Protein AF-A0A662F3U8-F1 (afdb_monomer_lite)

Structure (mmCIF, N/CA/C/O backbone):
data_AF-A0A662F3U8-F1
#
_entry.id   AF-A0A662F3U8-F1
#
loop_
_atom_site.group_PDB
_atom_site.id
_atom_site.type_symbol
_atom_site.label_atom_id
_atom_site.label_alt_id
_atom_site.label_comp_id
_atom_site.label_asym_id
_atom_site.label_entity_id
_atom_site.label_seq_id
_atom_site.pdbx_PDB_ins_code
_atom_site.Cartn_x
_atom_site.Cartn_y
_atom_site.Cartn_z
_atom_site.occupancy
_atom_site.B_iso_or_equiv
_atom_site.auth_seq_id
_atom_site.auth_comp_id
_atom_site.auth_asym_id
_atom_site.auth_atom_id
_atom_site.pdbx_PDB_model_num
ATOM 1 N N . MET A 1 1 ? -9.511 -1.848 -0.753 1.00 86.25 1 MET A N 1
ATOM 2 C CA . MET A 1 1 ? -9.177 -2.687 0.419 1.00 86.25 1 MET A CA 1
ATOM 3 C C . MET A 1 1 ? -9.463 -1.861 1.656 1.00 86.25 1 MET A C 1
ATOM 5 O O . MET A 1 1 ? -9.135 -0.684 1.631 1.00 86.25 1 MET A O 1
ATOM 9 N N . TYR A 1 2 ? -10.061 -2.448 2.689 1.00 94.00 2 TYR A N 1
ATOM 10 C CA . TYR A 1 2 ? -10.253 -1.800 3.987 1.00 94.00 2 TYR A CA 1
ATOM 11 C C . TYR A 1 2 ? -9.520 -2.627 5.034 1.00 94.00 2 TYR A C 1
ATOM 13 O O . TYR A 1 2 ? -9.635 -3.848 5.010 1.00 94.00 2 TYR A O 1
ATOM 21 N N . VAL A 1 3 ? -8.765 -1.965 5.906 1.00 96.25 3 VAL A N 1
ATOM 22 C CA . VAL A 1 3 ? -8.044 -2.595 7.017 1.00 96.25 3 VAL A CA 1
ATOM 23 C C . VAL A 1 3 ? -8.584 -1.988 8.297 1.00 96.25 3 VAL A C 1
ATOM 25 O O . VAL A 1 3 ? -8.624 -0.764 8.434 1.00 96.25 3 VAL A O 1
ATOM 28 N N . LYS A 1 4 ? -9.066 -2.828 9.209 1.00 96.75 4 LYS A N 1
ATOM 29 C CA . LYS A 1 4 ? -9.603 -2.376 10.491 1.00 96.75 4 LYS A CA 1
ATOM 30 C C . LYS A 1 4 ? -8.467 -2.038 11.450 1.00 96.75 4 LYS A C 1
ATOM 32 O O . LYS A 1 4 ? -7.357 -2.557 11.357 1.00 96.75 4 LYS A O 1
ATOM 37 N N . LYS A 1 5 ? -8.768 -1.188 12.433 1.00 95.62 5 LYS A N 1
ATOM 38 C CA . LYS A 1 5 ? -7.845 -0.916 13.537 1.00 95.62 5 LYS A CA 1
ATOM 3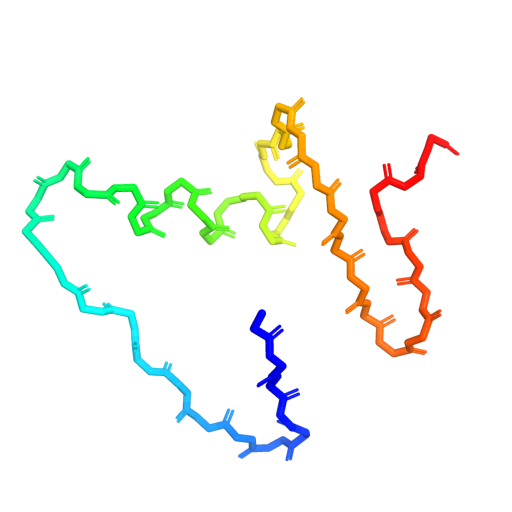9 C C . LYS A 1 5 ? -7.436 -2.235 14.204 1.00 95.62 5 LYS A C 1
ATOM 41 O O . LYS A 1 5 ? -8.295 -3.063 14.504 1.00 95.62 5 LYS A O 1
ATOM 46 N N . SER A 1 6 ? -6.132 -2.399 14.423 1.00 97.06 6 SER A N 1
ATOM 47 C CA . SER A 1 6 ? -5.508 -3.606 14.989 1.00 97.06 6 SER A CA 1
ATOM 48 C C . SER A 1 6 ? -5.579 -4.869 14.116 1.00 97.06 6 SER A C 1
ATOM 50 O O . SER A 1 6 ? -5.226 -5.948 14.589 1.00 97.06 6 SER A O 1
ATOM 52 N N . GLU A 1 7 ? -6.002 -4.768 12.855 1.00 97.94 7 GLU A N 1
ATOM 53 C CA . GLU A 1 7 ? -5.958 -5.888 11.915 1.00 97.94 7 GLU A CA 1
ATOM 54 C C . GLU A 1 7 ? -4.544 -6.069 11.351 1.00 97.94 7 GLU A C 1
ATOM 56 O O . GLU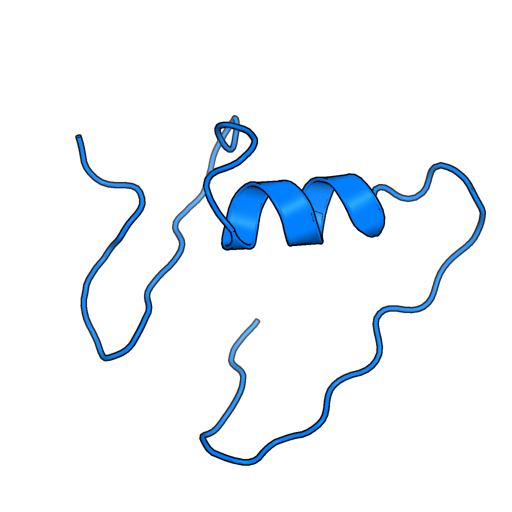 A 1 7 ? -3.893 -5.111 10.931 1.00 97.94 7 GLU A O 1
ATOM 61 N N . VAL A 1 8 ? -4.074 -7.317 11.319 1.00 96.75 8 VAL A N 1
ATOM 62 C CA . VAL A 1 8 ? -2.797 -7.679 10.699 1.00 96.75 8 VAL A CA 1
ATOM 63 C C . VAL A 1 8 ? -3.081 -8.294 9.337 1.00 96.75 8 VAL A C 1
ATOM 65 O O . VAL A 1 8 ? -3.708 -9.347 9.241 1.00 96.75 8 VAL A O 1
ATOM 68 N N . VAL A 1 9 ? -2.595 -7.644 8.281 1.00 96.12 9 VAL A N 1
ATOM 69 C CA . VAL A 1 9 ? -2.788 -8.078 6.893 1.00 96.12 9 VAL A CA 1
ATOM 70 C C . VAL A 1 9 ? -1.446 -8.455 6.278 1.00 96.12 9 VAL A C 1
ATOM 72 O O . VAL A 1 9 ? -0.445 -7.766 6.467 1.00 96.12 9 VAL A O 1
ATOM 75 N N . CYS A 1 10 ? -1.430 -9.542 5.507 1.00 96.25 10 CYS A N 1
ATOM 76 C CA . CYS A 1 10 ? -0.270 -9.956 4.726 1.00 96.25 10 CYS A CA 1
ATOM 77 C C . CYS A 1 10 ? -0.508 -9.703 3.229 1.00 96.25 10 CYS A C 1
ATOM 79 O O . CYS A 1 10 ? -1.556 -10.055 2.690 1.00 96.25 10 CYS A O 1
ATOM 81 N N . LEU A 1 11 ? 0.483 -9.122 2.549 1.00 95.75 11 LEU A N 1
ATOM 82 C CA . LEU A 1 11 ? 0.503 -8.953 1.094 1.00 95.75 11 LEU A CA 1
ATOM 83 C C . LEU A 1 11 ? 1.318 -10.083 0.458 1.00 95.75 11 LEU A C 1
ATOM 85 O O . LEU A 1 11 ? 2.540 -10.130 0.598 1.00 95.75 11 LEU A O 1
ATOM 89 N N . LEU A 1 12 ? 0.646 -10.972 -0.273 1.00 96.25 12 LEU A N 1
ATOM 90 C CA . LEU A 1 12 ? 1.248 -12.141 -0.921 1.00 96.25 12 LEU A CA 1
ATOM 91 C C . LEU A 1 12 ? 1.284 -11.980 -2.447 1.00 96.25 12 LEU A C 1
ATOM 93 O O . LEU A 1 12 ? 0.430 -11.325 -3.038 1.00 96.25 12 LEU A O 1
ATOM 97 N N . GLY A 1 13 ? 2.289 -12.576 -3.092 1.00 96.69 13 GLY A N 1
ATOM 98 C CA . GLY A 1 13 ? 2.431 -12.592 -4.552 1.00 96.69 13 GLY A CA 1
ATOM 99 C C . GLY A 1 13 ? 3.887 -12.736 -5.015 1.00 96.69 13 GLY A C 1
ATOM 100 O O . GLY A 1 13 ? 4.800 -12.491 -4.221 1.00 96.69 13 GLY A O 1
ATOM 101 N N . PRO A 1 14 ? 4.138 -13.077 -6.292 1.00 97.88 14 PRO A N 1
ATOM 102 C CA . PRO A 1 14 ? 5.487 -13.289 -6.826 1.00 97.88 14 PRO A CA 1
ATOM 103 C C . PRO A 1 14 ? 6.331 -12.005 -6.828 1.00 97.88 14 PRO A C 1
ATOM 105 O O . PRO A 1 14 ? 5.812 -10.896 -6.654 1.00 97.88 14 PRO A O 1
ATOM 108 N N . SER A 1 15 ? 7.649 -12.135 -7.005 1.00 96.81 15 SER A N 1
ATOM 109 C CA . SER A 1 15 ? 8.522 -10.969 -7.202 1.00 96.81 15 SER A CA 1
ATOM 110 C C . SER A 1 15 ? 8.029 -10.126 -8.386 1.00 96.81 15 SER A C 1
ATOM 112 O O . SER A 1 15 ? 7.546 -10.670 -9.374 1.00 96.81 15 SER A O 1
ATOM 114 N N . GLY A 1 16 ? 8.079 -8.799 -8.258 1.00 96.88 16 GLY A N 1
ATOM 115 C CA . GLY A 1 16 ? 7.574 -7.875 -9.282 1.00 96.88 16 GLY A CA 1
ATOM 116 C C . GLY A 1 16 ? 6.059 -7.626 -9.278 1.00 96.88 16 GLY A C 1
ATOM 117 O O . GLY A 1 16 ? 5.612 -6.706 -9.946 1.00 96.88 16 GLY A O 1
ATOM 118 N N . ALA A 1 17 ? 5.258 -8.332 -8.468 1.00 97.19 17 ALA A N 1
ATOM 119 C CA . ALA A 1 17 ? 3.799 -8.128 -8.404 1.00 97.19 17 ALA A CA 1
ATOM 120 C C . ALA A 1 17 ? 3.340 -6.775 -7.800 1.00 97.19 17 ALA A C 1
ATOM 122 O O . ALA A 1 17 ? 2.156 -6.587 -7.547 1.00 97.19 17 ALA A O 1
ATOM 123 N N . GLY A 1 18 ? 4.262 -5.856 -7.489 1.00 96.75 18 GLY A N 1
ATOM 124 C CA . GLY A 1 18 ? 3.930 -4.521 -6.973 1.00 96.75 18 GLY A CA 1
ATOM 125 C C . GLY A 1 18 ? 3.700 -4.415 -5.460 1.00 96.75 18 GLY A C 1
ATOM 126 O O . GLY A 1 18 ? 3.306 -3.358 -4.988 1.00 96.75 18 GLY A O 1
ATOM 127 N N . LYS A 1 19 ? 3.984 -5.461 -4.668 1.00 97.75 19 LYS A N 1
ATOM 128 C CA . LYS A 1 19 ? 3.810 -5.444 -3.195 1.00 97.75 19 LYS A CA 1
ATOM 129 C C . LYS A 1 19 ? 4.550 -4.283 -2.514 1.00 97.75 19 LYS A C 1
ATOM 131 O O . LYS A 1 19 ? 3.956 -3.536 -1.746 1.00 97.75 19 LYS A O 1
ATOM 136 N N . SER A 1 20 ? 5.841 -4.121 -2.809 1.00 97.44 20 SER A N 1
ATOM 137 C CA . SER A 1 20 ? 6.657 -3.045 -2.232 1.00 97.44 20 SER A CA 1
ATOM 138 C C . SER A 1 20 ? 6.252 -1.670 -2.761 1.00 97.44 20 SER A C 1
ATOM 140 O O . SER A 1 20 ? 6.242 -0.720 -1.989 1.00 97.44 20 SER A O 1
ATOM 142 N N .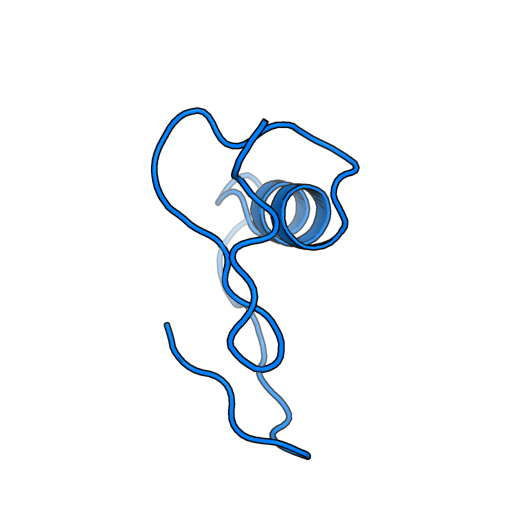 THR A 1 21 ? 5.873 -1.572 -4.037 1.00 97.38 21 THR A N 1
ATOM 143 C CA . THR A 1 21 ? 5.335 -0.342 -4.638 1.00 97.38 21 THR A CA 1
ATOM 144 C C . THR A 1 21 ? 4.047 0.091 -3.938 1.00 97.38 21 THR A C 1
ATOM 146 O O . THR A 1 21 ? 3.941 1.233 -3.518 1.00 97.38 21 THR A O 1
ATOM 149 N N . LEU A 1 22 ? 3.110 -0.831 -3.686 1.00 96.12 22 LEU A N 1
ATOM 150 C CA . LEU A 1 22 ? 1.886 -0.538 -2.935 1.00 96.12 22 LEU A CA 1
ATOM 151 C C . LEU A 1 22 ? 2.187 -0.010 -1.524 1.00 96.12 22 LEU A C 1
ATOM 153 O O . LEU A 1 22 ? 1.601 0.986 -1.110 1.00 96.12 22 LEU A O 1
ATOM 157 N N . LEU A 1 23 ? 3.112 -0.642 -0.793 1.00 95.88 23 LEU A N 1
ATOM 158 C CA . LEU A 1 23 ? 3.515 -0.169 0.538 1.00 95.88 23 LEU A CA 1
ATOM 159 C C . LEU A 1 23 ? 4.181 1.217 0.489 1.00 95.88 23 LEU A C 1
ATOM 161 O O . LEU A 1 23 ? 3.968 2.024 1.389 1.00 95.88 23 LEU A O 1
ATOM 165 N N . ARG A 1 24 ? 4.956 1.523 -0.560 1.00 96.31 24 ARG A N 1
ATOM 166 C CA . ARG A 1 24 ? 5.535 2.861 -0.771 1.00 96.31 24 ARG A CA 1
ATOM 167 C C . ARG A 1 24 ? 4.465 3.907 -1.067 1.00 96.31 24 ARG A C 1
ATOM 169 O O . ARG A 1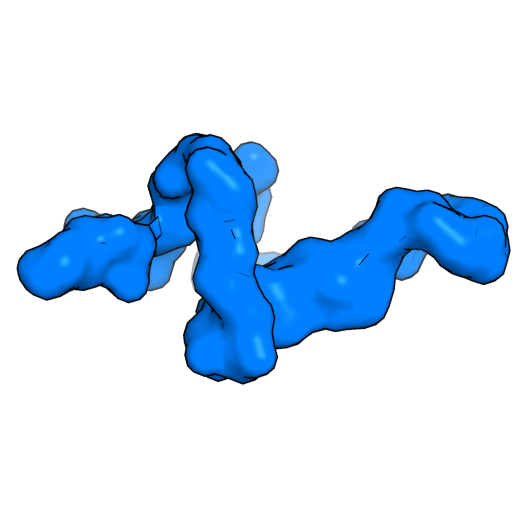 24 ? 4.525 4.977 -0.471 1.00 96.31 24 ARG A O 1
ATOM 176 N N . CYS A 1 25 ? 3.472 3.575 -1.890 1.00 95.50 25 CYS A N 1
ATOM 177 C CA . CYS A 1 25 ? 2.310 4.427 -2.142 1.00 95.50 25 CYS A CA 1
ATOM 178 C C . CYS A 1 25 ? 1.533 4.737 -0.854 1.00 95.50 25 CYS A C 1
ATOM 180 O O . CYS A 1 25 ? 1.195 5.889 -0.601 1.00 95.50 25 CYS A O 1
ATOM 182 N N . ILE A 1 26 ? 1.290 3.726 -0.010 1.00 94.31 26 ILE A N 1
ATOM 183 C CA . ILE A 1 26 ? 0.629 3.905 1.297 1.00 94.31 26 ILE A CA 1
ATOM 184 C C . ILE A 1 26 ? 1.441 4.837 2.202 1.00 94.31 26 ILE A C 1
ATOM 186 O O . ILE A 1 26 ? 0.874 5.726 2.827 1.00 94.31 26 ILE A O 1
ATOM 190 N N . ASN A 1 27 ? 2.764 4.673 2.228 1.00 93.38 27 ASN A N 1
ATOM 191 C CA . ASN A 1 27 ? 3.669 5.490 3.036 1.00 93.38 27 ASN A CA 1
ATOM 192 C C . ASN A 1 27 ? 4.045 6.837 2.394 1.00 93.38 27 ASN A C 1
ATOM 194 O O . ASN A 1 27 ? 4.966 7.485 2.887 1.00 93.38 27 ASN A O 1
ATOM 198 N N . ARG A 1 28 ? 3.393 7.256 1.295 1.00 92.50 28 ARG A N 1
ATOM 199 C CA . ARG A 1 28 ? 3.702 8.513 0.580 1.00 92.50 28 ARG A CA 1
ATOM 200 C C . ARG A 1 28 ? 5.148 8.638 0.080 1.00 92.50 28 ARG A C 1
ATOM 202 O O . ARG A 1 28 ? 5.633 9.732 -0.178 1.00 92.50 28 ARG A O 1
ATOM 209 N N . LEU A 1 29 ? 5.835 7.513 -0.100 1.00 95.31 29 LEU A N 1
ATOM 210 C CA . LEU A 1 29 ? 7.184 7.464 -0.678 1.00 95.31 29 LEU A CA 1
ATOM 211 C C . LEU A 1 29 ? 7.161 7.396 -2.211 1.00 95.31 29 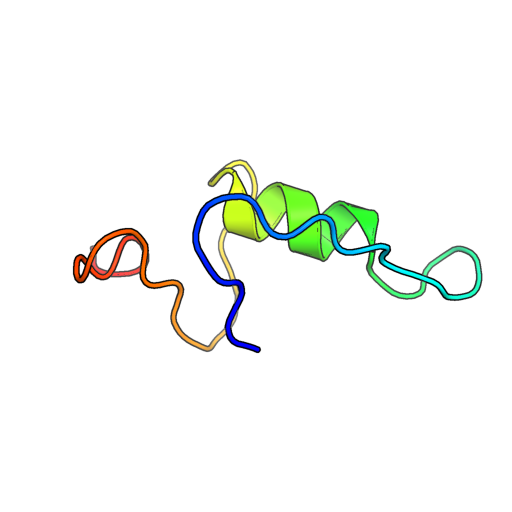LEU A C 1
ATOM 213 O O . LEU A 1 29 ? 8.200 7.526 -2.852 1.00 95.31 29 LEU A O 1
ATOM 217 N N . GLU A 1 30 ? 5.989 7.141 -2.788 1.00 95.38 30 GLU A N 1
ATOM 218 C CA . GLU A 1 30 ? 5.743 7.066 -4.224 1.00 95.38 30 GLU A CA 1
ATOM 219 C C . GLU A 1 30 ? 4.318 7.563 -4.502 1.00 95.38 30 GLU A C 1
ATOM 221 O O . GLU A 1 30 ? 3.404 7.249 -3.738 1.00 95.38 30 GLU A O 1
ATOM 226 N N . GLU A 1 31 ? 4.122 8.352 -5.561 1.00 94.31 31 GLU A N 1
ATOM 227 C CA . GLU A 1 31 ? 2.803 8.914 -5.874 1.00 94.31 31 GLU A CA 1
ATOM 228 C C . GLU A 1 31 ? 1.947 7.882 -6.632 1.00 94.31 31 GLU A C 1
ATOM 230 O O . GLU A 1 31 ? 2.362 7.399 -7.693 1.00 94.31 31 GLU A O 1
ATOM 235 N N . PRO A 1 32 ? 0.746 7.523 -6.137 1.00 94.31 32 PRO A N 1
ATOM 236 C CA . PRO A 1 32 ? -0.146 6.628 -6.860 1.00 94.31 32 PRO A CA 1
ATOM 237 C C . PRO A 1 32 ? -0.577 7.245 -8.193 1.00 94.31 32 PRO A C 1
ATOM 239 O O . PRO A 1 32 ? -1.074 8.364 -8.240 1.00 94.31 32 PRO A O 1
ATOM 242 N N . THR A 1 33 ? -0.494 6.491 -9.291 1.00 93.81 33 THR A N 1
ATOM 243 C CA . THR A 1 33 ? -0.936 6.994 -10.605 1.00 93.81 33 THR A CA 1
ATOM 244 C C . THR A 1 33 ? -2.437 7.305 -10.639 1.00 93.81 33 THR A C 1
ATOM 246 O O . THR A 1 33 ? -2.870 8.200 -11.359 1.00 93.81 33 THR A O 1
ATOM 249 N N . ARG A 1 34 ? -3.249 6.520 -9.915 1.00 94.31 34 ARG A N 1
ATOM 250 C CA . ARG A 1 34 ? -4.710 6.659 -9.794 1.00 94.31 34 ARG A CA 1
ATOM 251 C C . ARG A 1 34 ? -5.189 6.047 -8.477 1.00 94.31 34 ARG A C 1
ATOM 253 O O . ARG A 1 34 ? -4.524 5.177 -7.918 1.00 94.31 34 ARG A O 1
ATOM 260 N N . GLY A 1 35 ? -6.405 6.406 -8.070 1.00 93.00 35 GLY A N 1
ATOM 261 C CA . GLY A 1 35 ? -7.055 5.877 -6.871 1.00 93.00 35 GLY A CA 1
ATOM 262 C C . GLY A 1 35 ? -6.886 6.797 -5.668 1.00 93.00 35 GLY A C 1
ATOM 263 O O . GLY A 1 35 ? -6.378 7.906 -5.798 1.00 93.00 35 GLY A O 1
ATOM 264 N N . LYS A 1 36 ? -7.366 6.340 -4.511 1.00 94.62 36 LYS A N 1
ATOM 265 C CA . LYS A 1 36 ? -7.392 7.122 -3.273 1.00 94.62 36 LYS A CA 1
ATOM 266 C C . LYS A 1 36 ? -6.902 6.293 -2.101 1.00 94.62 36 LYS A C 1
ATOM 268 O O . LYS A 1 36 ? -7.183 5.093 -2.042 1.00 94.62 36 LYS A O 1
ATOM 273 N N . ILE A 1 37 ? -6.209 6.939 -1.170 1.00 95.69 37 ILE A N 1
ATOM 274 C CA . ILE A 1 37 ? -5.799 6.341 0.102 1.00 95.69 37 ILE A CA 1
ATOM 275 C C . ILE A 1 37 ? -6.416 7.181 1.211 1.00 95.69 37 ILE A C 1
ATOM 277 O O . ILE A 1 37 ? -6.227 8.394 1.247 1.00 95.69 37 ILE A O 1
ATOM 281 N N . ILE A 1 38 ? -7.186 6.526 2.077 1.00 96.00 38 ILE A N 1
ATOM 282 C CA . ILE A 1 38 ? -7.930 7.168 3.159 1.00 96.00 38 ILE A CA 1
ATOM 283 C C . ILE A 1 38 ? -7.440 6.563 4.472 1.00 96.00 38 ILE A C 1
ATOM 285 O O . ILE A 1 38 ? -7.510 5.343 4.639 1.00 96.00 38 ILE A O 1
ATOM 289 N N . ILE A 1 39 ? -6.943 7.402 5.379 1.00 94.81 39 ILE A N 1
ATOM 290 C CA . ILE A 1 39 ? -6.471 7.016 6.715 1.00 94.81 39 ILE A CA 1
ATOM 291 C C . ILE A 1 39 ? -7.281 7.813 7.730 1.00 94.81 39 ILE A C 1
ATOM 293 O O . ILE A 1 39 ? -7.393 9.024 7.605 1.00 94.81 39 ILE A O 1
ATOM 297 N N . ASP A 1 40 ? -7.903 7.131 8.693 1.00 93.44 40 ASP A N 1
ATOM 298 C CA . ASP A 1 40 ? -8.721 7.760 9.744 1.00 93.44 40 ASP A CA 1
ATOM 299 C C . ASP A 1 40 ? -9.797 8.742 9.227 1.00 93.44 40 ASP A C 1
ATOM 301 O O . ASP A 1 40 ? -10.192 9.687 9.902 1.00 93.44 40 ASP A O 1
ATOM 305 N N . GLY A 1 41 ? -10.319 8.483 8.022 1.00 93.69 41 GLY A N 1
ATOM 306 C CA . GLY A 1 41 ? -11.337 9.312 7.365 1.00 93.69 41 GLY A CA 1
ATOM 307 C C . GLY A 1 41 ? -10.782 10.466 6.526 1.00 93.69 41 GLY A C 1
ATOM 308 O O . GLY A 1 41 ? -11.549 11.104 5.809 1.00 93.69 41 GLY A O 1
ATOM 309 N N . GLU A 1 42 ? -9.472 10.695 6.548 1.00 94.06 42 GLU A N 1
ATOM 310 C CA . GLU A 1 42 ? -8.791 11.716 5.759 1.00 94.06 42 GLU A CA 1
ATOM 311 C C . GLU A 1 42 ? -8.222 11.119 4.469 1.00 94.06 42 GLU A C 1
ATOM 313 O O . GLU A 1 42 ? -7.526 10.100 4.480 1.00 94.06 42 GLU A O 1
ATOM 318 N N . GLU A 1 43 ? -8.528 11.744 3.331 1.00 94.56 43 GLU A N 1
ATOM 319 C CA . GLU A 1 43 ? -7.915 11.379 2.058 1.00 94.56 43 GLU A CA 1
ATOM 320 C C . GLU A 1 43 ? -6.500 11.953 1.986 1.00 94.56 43 GLU A C 1
ATOM 322 O O . GLU A 1 43 ? -6.313 13.136 1.729 1.00 94.56 43 GLU A O 1
ATOM 327 N N . ILE A 1 44 ? -5.492 11.095 2.132 1.00 92.56 44 ILE A N 1
ATOM 328 C CA . ILE A 1 44 ? -4.094 11.531 2.1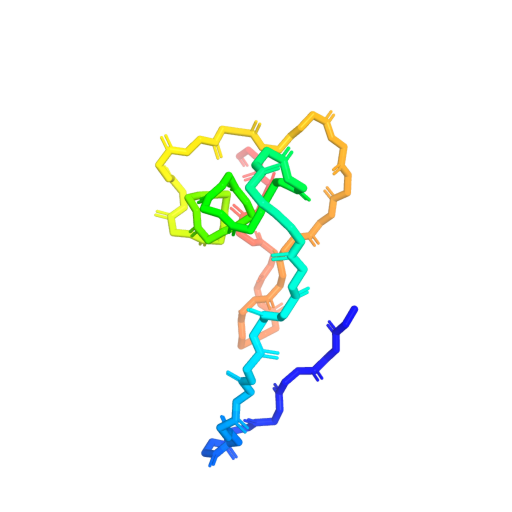04 1.00 92.56 44 ILE A CA 1
ATOM 329 C C . ILE A 1 44 ? -3.558 11.717 0.678 1.00 92.56 44 ILE A C 1
ATOM 331 O O . ILE A 1 44 ? -2.414 12.124 0.528 1.00 92.56 44 ILE A O 1
ATOM 335 N N . THR A 1 45 ? -4.317 11.314 -0.354 1.00 90.25 45 THR A N 1
ATOM 336 C CA . THR A 1 45 ? -4.019 11.452 -1.806 1.00 90.25 45 THR A CA 1
ATOM 337 C C . THR A 1 45 ? -4.474 12.762 -2.417 1.00 90.25 45 THR A C 1
ATOM 339 O O . THR A 1 45 ? -4.177 12.995 -3.586 1.00 90.25 45 THR A O 1
ATOM 342 N N . ALA A 1 46 ? -5.194 13.592 -1.669 1.00 76.88 46 ALA A N 1
ATOM 343 C CA . ALA A 1 46 ? -5.561 14.913 -2.142 1.00 76.88 46 ALA A CA 1
ATOM 344 C C . ALA A 1 46 ? -4.322 15.841 -2.151 1.00 76.88 46 ALA A C 1
ATOM 346 O O . ALA A 1 46 ? -3.465 15.690 -1.278 1.00 76.88 46 ALA A O 1
ATOM 347 N N . PRO A 1 47 ? -4.203 16.744 -3.143 1.00 65.31 47 PRO A N 1
ATOM 348 C CA . PRO A 1 47 ? -3.153 17.762 -3.184 1.00 65.31 47 PRO A CA 1
ATOM 349 C C . PRO A 1 47 ? -3.266 18.788 -2.051 1.00 65.31 47 PRO A C 1
ATOM 351 O O . PRO A 1 47 ? -4.398 19.016 -1.561 1.00 65.31 47 PRO A O 1
#

Secondary structure (DSSP, 8-state):
----TT--------TTSSHHHHHHHHTTSS--SS---EETTEETT--

pLDDT: mean 94.17, std 5.42, range [65.31, 97.94]

Sequence (47 aa):
MYVKKSEVVCLLGPSGAGKSTLLRCINRLEEPTRGKIIIDGEEITAP

Radius of gyration: 11.7 Å; chains: 1; bounding box: 20×31×26 Å

Foldseek 3Di:
DDADVPRDDDDDDDPPPCPVVVVCCQVVVDQDPDDFDADPNDTPNDD